Protein AF-A0A3B1D7F7-F1 (afdb_monomer_lite)

Foldseek 3Di:
DADPPPRDDQAQDQPCADPVPRHHHFPVVAFWDFQFKWWADPPPRDTDFQRDPRRHDPPQWDQDPPPRDIDGSRNTGMDTDPPHDPVNGHDDPPPD

Radius of gyration: 13.14 Å; chains: 1; bounding box: 27×35×33 Å

Structure (mmCIF, N/CA/C/O backbone):
data_AF-A0A3B1D7F7-F1
#
_entry.id   AF-A0A3B1D7F7-F1
#
loop_
_atom_site.group_PDB
_atom_site.id
_atom_site.type_symbol
_atom_site.label_atom_id
_atom_site.label_alt_id
_atom_site.label_comp_id
_atom_site.label_asym_id
_atom_site.label_entity_id
_atom_site.label_seq_id
_atom_site.pdbx_PDB_ins_code
_atom_site.Cartn_x
_atom_site.Cartn_y
_atom_site.Cartn_z
_atom_site.occupancy
_atom_site.B_iso_or_equiv
_atom_site.auth_seq_id
_atom_site.auth_comp_id
_atom_site.auth_asym_id
_atom_site.auth_atom_id
_atom_site.pdbx_PDB_model_num
ATOM 1 N N . MET A 1 1 ? 4.276 8.403 -3.040 1.00 78.62 1 MET A N 1
ATOM 2 C CA . MET A 1 1 ? 2.855 8.496 -2.640 1.00 78.62 1 MET A CA 1
ATOM 3 C C . MET A 1 1 ? 2.687 9.666 -1.670 1.00 78.62 1 MET A C 1
ATOM 5 O O . MET A 1 1 ? 3.016 9.516 -0.503 1.00 78.62 1 MET A O 1
ATOM 9 N N . HIS A 1 2 ? 2.270 10.850 -2.133 1.00 84.19 2 HIS A N 1
ATOM 10 C CA . HIS A 1 2 ? 2.197 12.052 -1.280 1.00 84.19 2 HIS A CA 1
ATOM 11 C C . HIS A 1 2 ? 0.769 12.576 -1.188 1.00 84.19 2 HIS A C 1
ATOM 13 O O . HIS A 1 2 ? 0.025 12.551 -2.172 1.00 84.19 2 HIS A O 1
ATOM 19 N N . CYS A 1 3 ? 0.388 13.064 -0.009 1.00 83.44 3 CYS A N 1
ATOM 20 C CA . CYS A 1 3 ? -0.922 13.661 0.188 1.00 83.44 3 CYS A CA 1
ATOM 21 C C . CYS A 1 3 ? -1.073 14.929 -0.657 1.00 83.44 3 CYS A C 1
ATOM 23 O O . CYS A 1 3 ? -0.255 15.837 -0.564 1.00 83.44 3 CYS A O 1
ATOM 25 N N . ARG A 1 4 ? -2.168 15.052 -1.415 1.00 80.88 4 ARG A N 1
ATOM 26 C CA . ARG A 1 4 ? -2.443 16.270 -2.201 1.00 80.88 4 ARG A CA 1
ATOM 27 C C . ARG A 1 4 ? -2.726 17.513 -1.347 1.00 80.88 4 ARG A C 1
ATOM 29 O O . ARG A 1 4 ? -2.673 18.612 -1.877 1.00 80.88 4 ARG A O 1
ATOM 36 N N . GLY A 1 5 ? -3.073 17.341 -0.069 1.00 82.00 5 GLY A N 1
ATOM 37 C CA . GLY A 1 5 ? -3.338 18.449 0.854 1.00 82.00 5 GLY A CA 1
ATOM 38 C C . GLY A 1 5 ? -2.071 18.949 1.543 1.00 82.00 5 GLY A C 1
ATOM 39 O O . GLY A 1 5 ? -1.715 20.111 1.416 1.00 82.00 5 GLY A O 1
ATOM 40 N N . CYS A 1 6 ? -1.376 18.059 2.254 1.00 85.38 6 CYS A N 1
ATOM 41 C CA . CYS A 1 6 ? -0.236 18.427 3.099 1.00 85.38 6 CYS A CA 1
ATOM 42 C C . CYS A 1 6 ? 1.128 17.958 2.565 1.00 85.38 6 CYS A C 1
ATOM 44 O O . CYS A 1 6 ? 2.113 18.041 3.290 1.00 85.38 6 CYS A O 1
ATOM 46 N N . GLN A 1 7 ? 1.188 17.388 1.352 1.00 80.94 7 GLN A N 1
ATOM 47 C CA . GLN A 1 7 ? 2.402 16.872 0.685 1.00 80.94 7 GLN A CA 1
ATOM 48 C C . GLN A 1 7 ? 3.199 15.819 1.469 1.00 80.94 7 GLN A C 1
ATOM 50 O O . GLN A 1 7 ? 4.270 15.396 1.047 1.00 80.94 7 GLN A O 1
ATOM 55 N N . ARG A 1 8 ? 2.668 15.335 2.591 1.00 81.19 8 ARG A N 1
ATOM 56 C CA . ARG A 1 8 ? 3.336 14.352 3.439 1.00 81.19 8 ARG A CA 1
ATOM 57 C C . ARG A 1 8 ? 3.269 12.965 2.810 1.00 81.19 8 ARG A C 1
ATOM 59 O O . ARG A 1 8 ? 2.273 12.622 2.166 1.00 81.19 8 ARG A O 1
ATOM 66 N N . ALA A 1 9 ? 4.327 12.186 3.000 1.00 84.06 9 ALA A N 1
ATOM 67 C CA . ALA A 1 9 ? 4.411 10.823 2.505 1.00 84.06 9 ALA A CA 1
ATOM 68 C C . ALA A 1 9 ? 3.348 9.936 3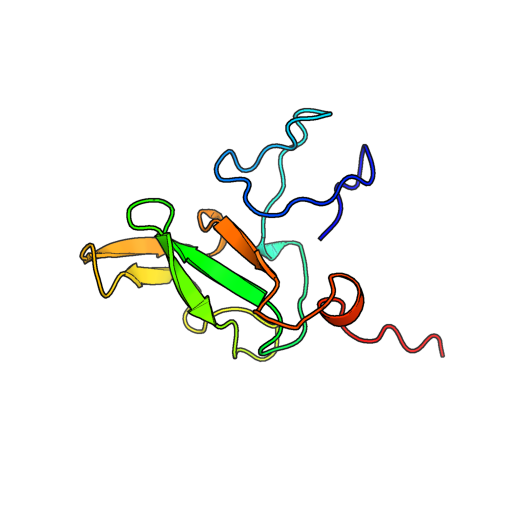.175 1.00 84.06 9 ALA A C 1
ATOM 70 O O . ALA A 1 9 ? 3.170 9.977 4.394 1.00 84.06 9 ALA A O 1
ATOM 71 N N . LEU A 1 10 ? 2.612 9.171 2.367 1.00 85.19 10 LEU A N 1
ATOM 72 C CA . LEU A 1 10 ? 1.468 8.362 2.797 1.00 85.19 10 LEU A CA 1
ATOM 73 C C . LEU A 1 10 ? 1.817 6.867 2.896 1.00 85.19 10 LEU A C 1
ATOM 75 O O . LEU A 1 10 ? 1.059 6.015 2.442 1.00 85.19 10 LEU A O 1
ATOM 79 N N . TRP A 1 11 ? 2.979 6.542 3.458 1.00 87.62 11 TRP A N 1
ATOM 80 C CA . TRP A 1 11 ? 3.434 5.156 3.628 1.00 87.62 11 TRP A CA 1
ATOM 81 C C . TRP A 1 11 ? 3.100 4.627 5.018 1.00 87.62 11 TRP A C 1
ATOM 83 O O . TRP A 1 11 ? 3.073 5.394 5.979 1.00 87.62 11 TRP A O 1
ATOM 93 N N . LYS A 1 12 ? 2.901 3.310 5.140 1.00 85.94 12 LYS A N 1
ATOM 94 C CA . LYS A 1 12 ? 2.598 2.629 6.413 1.00 85.94 12 LYS A CA 1
ATOM 95 C C . LYS A 1 12 ? 1.322 3.134 7.111 1.00 85.94 12 LYS A C 1
ATOM 97 O O . LYS A 1 12 ? 1.198 3.037 8.328 1.00 85.94 12 LYS A O 1
ATOM 102 N N . ILE A 1 13 ? 0.360 3.668 6.354 1.00 85.94 13 ILE A N 1
ATOM 103 C CA . ILE A 1 13 ? -0.912 4.170 6.892 1.00 85.94 13 ILE A CA 1
ATOM 104 C C . ILE A 1 13 ? -2.032 3.170 6.592 1.00 85.94 13 ILE A C 1
ATOM 106 O O . ILE A 1 13 ? -2.451 3.034 5.447 1.00 85.94 13 ILE A O 1
ATOM 110 N N . ALA A 1 14 ? -2.557 2.524 7.635 1.00 83.75 14 ALA A N 1
ATOM 111 C CA . ALA A 1 14 ? -3.717 1.630 7.534 1.00 83.75 14 ALA A CA 1
ATOM 112 C C . ALA A 1 14 ? -5.065 2.370 7.557 1.00 83.75 14 ALA A C 1
ATOM 114 O O . ALA A 1 14 ? -6.060 1.872 7.043 1.00 83.75 14 ALA A O 1
ATOM 115 N N . ALA A 1 15 ? -5.100 3.580 8.122 1.00 82.56 15 ALA A N 1
ATOM 116 C CA . ALA A 1 15 ? -6.334 4.340 8.316 1.00 82.56 15 ALA A CA 1
ATOM 117 C C . ALA A 1 15 ? -6.951 4.890 7.012 1.00 82.56 15 ALA A C 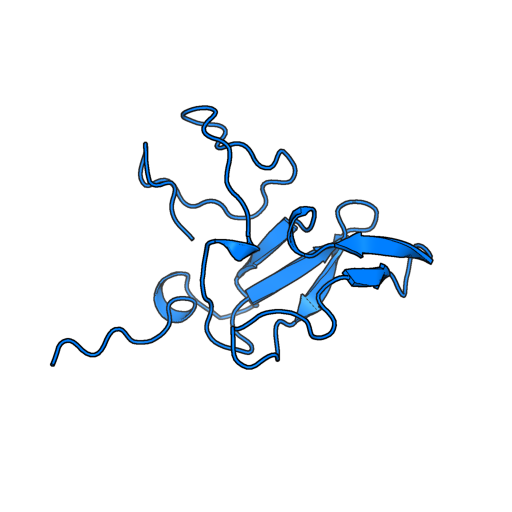1
ATOM 119 O O . ALA A 1 15 ? -8.021 5.485 7.067 1.00 82.56 15 ALA A O 1
ATOM 120 N N . ARG A 1 16 ? -6.285 4.745 5.848 1.00 84.62 16 ARG A N 1
ATOM 121 C CA . ARG A 1 16 ? -6.681 5.346 4.546 1.00 84.62 16 ARG A CA 1
ATOM 122 C C . ARG A 1 16 ? -6.966 6.855 4.601 1.00 84.62 16 ARG A C 1
ATOM 124 O O . ARG A 1 16 ? -7.580 7.437 3.710 1.00 84.62 16 ARG A O 1
ATOM 131 N N . GLN A 1 17 ? -6.484 7.501 5.653 1.00 87.69 17 GLN A N 1
ATOM 132 C CA . GLN A 1 17 ? -6.640 8.914 5.935 1.00 87.69 17 GLN A CA 1
ATOM 133 C C . GLN A 1 17 ? -5.277 9.477 6.275 1.00 87.69 17 GLN A C 1
ATOM 135 O O . GLN A 1 17 ? -4.474 8.851 6.971 1.00 87.69 17 GLN A O 1
ATOM 140 N N . CYS A 1 18 ? -4.982 10.656 5.744 1.00 86.31 18 CYS A N 1
ATOM 141 C CA . CYS A 1 18 ? -3.731 11.308 6.064 1.00 86.31 18 CYS A CA 1
ATOM 142 C C . CYS A 1 18 ? -3.739 11.732 7.543 1.00 86.31 18 CYS A C 1
ATOM 144 O O . CYS A 1 18 ? -4.536 12.594 7.896 1.00 86.31 18 CYS A O 1
ATOM 146 N N . PRO A 1 19 ? -2.809 11.266 8.394 1.00 84.56 19 PRO A N 1
ATOM 147 C CA . PRO A 1 19 ? -2.796 11.619 9.818 1.00 84.56 19 PRO A CA 1
ATOM 148 C C . PRO A 1 19 ? -2.547 13.113 10.075 1.00 84.56 19 PRO A C 1
ATOM 150 O O . PRO A 1 19 ? -2.691 13.585 11.194 1.00 84.56 19 PRO A O 1
ATOM 153 N N . SER A 1 20 ? -2.129 13.864 9.051 1.00 85.62 20 SER A N 1
ATOM 154 C CA . SER A 1 20 ? -1.833 15.292 9.167 1.00 85.62 20 SER A CA 1
ATOM 155 C C . SER A 1 20 ? -2.976 16.203 8.724 1.00 85.62 20 SER A C 1
ATOM 157 O O . SER A 1 20 ? -3.008 17.351 9.146 1.00 85.62 20 SER A O 1
ATOM 159 N N . CYS A 1 21 ? -3.851 15.753 7.822 1.00 88.44 21 CYS A N 1
ATOM 160 C CA . CYS A 1 21 ? -4.919 16.594 7.263 1.00 88.44 21 CYS A CA 1
ATOM 161 C C . CYS A 1 21 ? -6.261 15.868 7.119 1.00 88.44 21 CYS A C 1
ATOM 163 O O . CYS A 1 21 ? -7.165 16.391 6.477 1.00 88.44 21 CYS A O 1
ATOM 165 N N . ASP A 1 22 ? -6.354 14.645 7.642 1.00 87.19 22 ASP A N 1
ATOM 166 C CA . ASP A 1 22 ? -7.503 13.733 7.618 1.00 87.19 22 ASP A CA 1
ATOM 167 C C . ASP A 1 22 ? -8.058 13.386 6.226 1.00 87.19 22 ASP A C 1
ATOM 169 O O . ASP A 1 22 ? -9.031 12.652 6.075 1.00 87.19 22 ASP A O 1
ATOM 173 N N . ARG A 1 23 ? -7.416 13.876 5.159 1.00 86.56 23 ARG A N 1
ATOM 174 C CA . ARG A 1 23 ? -7.903 13.672 3.799 1.00 86.56 23 ARG A CA 1
ATOM 175 C C . ARG A 1 23 ? -7.887 12.177 3.456 1.00 86.56 23 ARG A C 1
ATOM 177 O O . ARG A 1 23 ? -6.818 11.558 3.570 1.00 86.56 23 ARG A O 1
ATOM 184 N N . PRO A 1 24 ? -9.017 11.618 2.985 1.00 86.94 24 PRO A N 1
ATOM 185 C CA . PRO A 1 24 ? -9.056 10.245 2.518 1.00 86.94 24 PRO A CA 1
ATOM 186 C C . PRO A 1 24 ? -8.170 10.102 1.283 1.00 86.94 24 PRO A C 1
ATOM 188 O O . PRO A 1 24 ? -8.146 10.972 0.405 1.00 86.94 24 PRO A O 1
ATOM 191 N N . PHE A 1 25 ? -7.427 9.007 1.218 1.00 86.31 25 PHE A N 1
ATOM 192 C CA . PHE A 1 25 ? -6.630 8.653 0.055 1.00 86.31 25 PHE A CA 1
ATOM 193 C C . PHE A 1 25 ? -6.787 7.167 -0.233 1.00 86.31 25 PHE A C 1
ATOM 195 O O . PHE A 1 25 ? -6.982 6.359 0.671 1.00 86.31 25 PHE A O 1
ATOM 202 N N . LYS A 1 26 ? -6.661 6.822 -1.509 1.00 85.81 26 LYS A N 1
ATOM 203 C CA . LYS A 1 26 ? -6.761 5.454 -1.992 1.00 85.81 26 LYS A CA 1
ATOM 204 C C . LYS A 1 26 ? -5.461 5.061 -2.673 1.00 85.81 26 LYS A C 1
ATOM 206 O O . LYS A 1 26 ? -4.996 5.812 -3.534 1.00 85.81 26 LYS A O 1
ATOM 211 N N . PRO A 1 27 ? -4.850 3.918 -2.336 1.00 85.62 27 PRO A N 1
ATOM 212 C CA . PRO A 1 27 ? -3.692 3.397 -3.055 1.00 85.62 27 PRO A CA 1
ATOM 213 C C . PRO A 1 27 ? -3.900 3.311 -4.569 1.00 85.62 27 PRO A C 1
ATOM 215 O O . PRO A 1 27 ? -2.990 3.633 -5.329 1.00 85.62 27 PRO A O 1
ATOM 218 N N . SER A 1 28 ? -5.111 2.952 -5.003 1.00 86.06 28 SER A N 1
ATOM 219 C CA . SER A 1 28 ? -5.483 2.825 -6.415 1.00 86.06 28 SER A CA 1
ATOM 220 C C . SER A 1 28 ? -5.519 4.147 -7.193 1.00 86.06 28 SER A C 1
ATOM 222 O O . SER A 1 28 ? -5.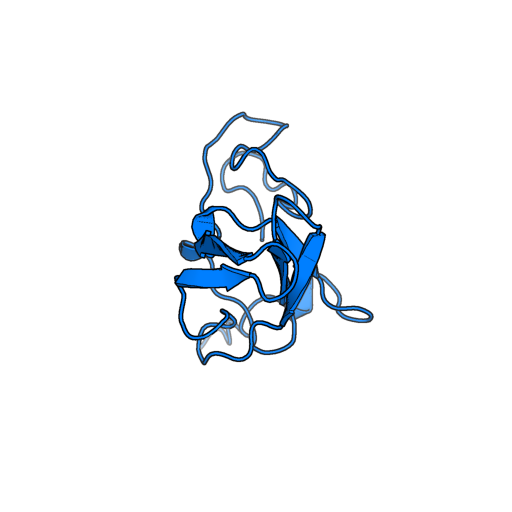507 4.114 -8.420 1.00 86.06 28 SER A O 1
ATOM 224 N N . ASP A 1 29 ? -5.577 5.299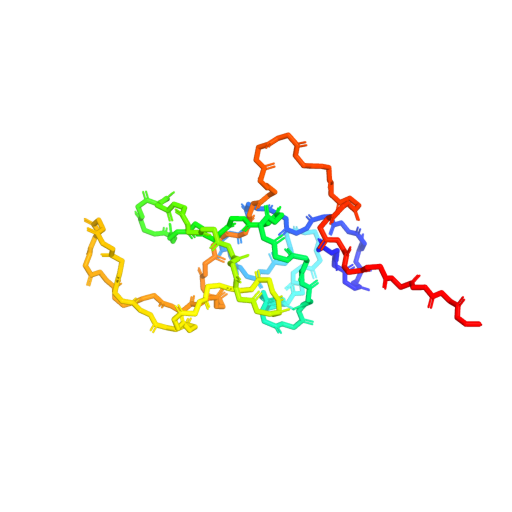 -6.512 1.00 84.12 29 ASP A N 1
ATOM 225 C CA . ASP A 1 29 ? -5.518 6.631 -7.142 1.00 84.12 29 ASP A CA 1
ATOM 226 C C . ASP A 1 29 ? -4.089 7.037 -7.548 1.00 84.12 29 ASP A C 1
ATOM 228 O O . ASP A 1 29 ? -3.880 8.049 -8.225 1.00 84.12 29 ASP A O 1
ATOM 232 N N . PHE A 1 30 ? -3.086 6.270 -7.125 1.00 83.44 30 PHE A N 1
ATOM 233 C CA . PHE A 1 30 ? -1.690 6.490 -7.473 1.00 83.44 30 PHE A CA 1
ATOM 234 C C . PHE A 1 30 ? -1.238 5.452 -8.498 1.00 83.44 30 PHE A C 1
ATOM 236 O O . PHE A 1 30 ? -1.836 4.396 -8.637 1.00 83.44 30 PHE A O 1
ATOM 243 N N . ARG A 1 31 ? -0.172 5.748 -9.236 1.00 82.31 31 ARG A N 1
ATOM 244 C CA . ARG A 1 31 ? 0.526 4.738 -10.035 1.00 82.31 31 ARG A CA 1
ATOM 245 C C . ARG A 1 31 ? 1.925 4.570 -9.498 1.00 82.31 31 ARG A C 1
ATOM 247 O O . ARG A 1 31 ? 2.548 5.552 -9.082 1.00 82.31 31 ARG A O 1
ATOM 254 N N . PHE A 1 32 ? 2.396 3.336 -9.529 1.00 85.50 32 PHE A N 1
ATOM 255 C CA . PHE A 1 32 ? 3.698 2.970 -9.009 1.00 85.50 32 PHE A CA 1
ATOM 256 C C . PHE A 1 32 ? 4.510 2.287 -10.093 1.00 85.50 32 PHE A C 1
ATOM 258 O O . PHE A 1 32 ? 3.960 1.704 -11.027 1.00 85.50 32 PHE A O 1
ATOM 265 N N . ARG A 1 33 ? 5.835 2.347 -9.974 1.00 84.75 33 ARG A N 1
ATOM 266 C CA . ARG A 1 33 ? 6.666 1.460 -10.782 1.00 84.75 33 ARG A CA 1
ATOM 267 C C . ARG A 1 33 ? 6.511 0.016 -10.290 1.00 84.75 33 ARG A C 1
ATOM 269 O O . ARG A 1 33 ? 6.500 -0.206 -9.074 1.00 84.75 33 ARG A O 1
ATOM 276 N N . PRO A 1 34 ? 6.427 -0.971 -11.193 1.00 87.19 34 PRO A N 1
ATOM 277 C CA . PRO A 1 34 ? 6.454 -2.370 -10.793 1.00 87.19 34 PRO A CA 1
ATOM 278 C C . PRO A 1 34 ? 7.712 -2.674 -9.979 1.00 87.19 34 PRO A C 1
ATOM 280 O O . PRO A 1 34 ? 8.766 -2.085 -10.201 1.00 87.19 34 PRO A O 1
ATOM 283 N N . GLU A 1 35 ? 7.572 -3.565 -9.001 1.00 84.12 35 GLU A N 1
ATOM 284 C CA . GLU A 1 35 ? 8.645 -4.029 -8.108 1.00 84.12 35 GLU A CA 1
ATOM 285 C C . GLU A 1 35 ? 9.232 -2.975 -7.156 1.00 84.12 35 GLU A C 1
ATOM 287 O O . GLU A 1 35 ? 10.179 -3.258 -6.427 1.00 84.12 35 GLU A O 1
ATOM 292 N N . THR A 1 36 ? 8.633 -1.783 -7.079 1.00 86.50 36 THR A N 1
ATOM 293 C CA . THR A 1 36 ? 9.100 -0.707 -6.183 1.00 86.50 36 THR A CA 1
ATOM 294 C C . THR A 1 36 ? 8.264 -0.536 -4.916 1.00 86.50 36 THR A C 1
ATOM 296 O O . THR A 1 36 ? 8.719 0.085 -3.955 1.00 86.50 36 THR A O 1
ATOM 299 N N . VAL A 1 37 ? 7.049 -1.094 -4.886 1.00 88.81 37 VAL A N 1
ATOM 300 C CA . VAL A 1 37 ? 6.092 -0.941 -3.782 1.00 88.81 37 VAL A CA 1
ATOM 301 C C . VAL A 1 37 ? 5.596 -2.299 -3.302 1.00 88.81 37 VAL A C 1
ATOM 303 O O . VAL A 1 37 ? 5.265 -3.189 -4.090 1.00 88.81 37 VAL A O 1
ATOM 306 N N . ARG A 1 38 ? 5.530 -2.442 -1.978 1.00 90.94 38 ARG A N 1
ATOM 307 C CA . ARG A 1 38 ? 4.942 -3.577 -1.271 1.00 90.94 38 ARG A CA 1
ATOM 308 C C . ARG A 1 38 ? 3.575 -3.198 -0.718 1.00 90.94 38 ARG A C 1
ATOM 310 O O . ARG A 1 38 ? 3.419 -2.175 -0.061 1.00 90.94 38 ARG A O 1
ATOM 317 N N . PHE A 1 39 ? 2.607 -4.066 -0.961 1.00 91.38 39 PHE A N 1
ATOM 318 C CA . PHE A 1 39 ? 1.244 -3.979 -0.464 1.00 91.38 39 PHE A CA 1
ATOM 319 C C . PHE A 1 39 ? 1.123 -4.948 0.699 1.00 91.38 39 PHE A C 1
ATOM 321 O O . PHE A 1 39 ? 1.140 -6.159 0.504 1.00 91.38 39 PHE A O 1
ATOM 328 N N . CYS A 1 40 ? 1.044 -4.434 1.914 1.00 91.75 40 CYS A N 1
ATOM 329 C CA . CYS A 1 40 ? 0.984 -5.233 3.124 1.00 91.75 40 CYS A CA 1
ATOM 330 C C . CYS A 1 40 ? -0.470 -5.440 3.556 1.00 91.75 40 CYS A C 1
ATOM 332 O O . CYS A 1 40 ? -1.262 -4.499 3.623 1.00 91.75 40 CYS A O 1
ATOM 334 N N . CYS A 1 41 ? -0.831 -6.688 3.847 1.00 91.88 41 CYS A N 1
ATOM 335 C CA . CYS A 1 41 ? -2.148 -7.036 4.362 1.00 91.88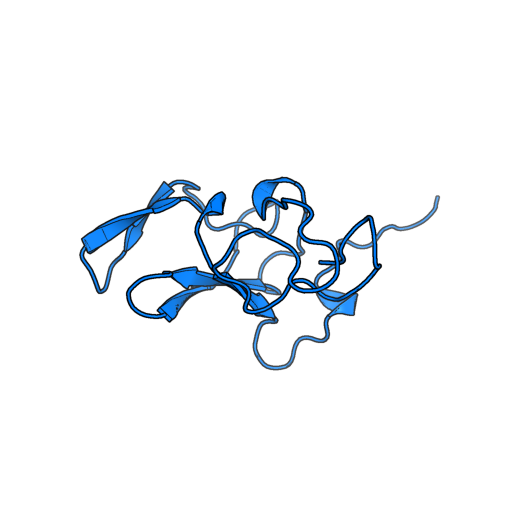 41 CYS A CA 1
ATOM 336 C C . CYS A 1 41 ? -2.390 -6.315 5.701 1.00 91.88 41 CYS A C 1
ATOM 338 O O . CYS A 1 41 ? -1.566 -6.454 6.606 1.00 91.88 41 CYS A O 1
ATOM 340 N N . PRO A 1 42 ? -3.522 -5.614 5.887 1.00 89.94 42 PRO A N 1
ATOM 341 C CA . PRO A 1 42 ? -3.793 -4.857 7.112 1.00 89.94 42 PRO A CA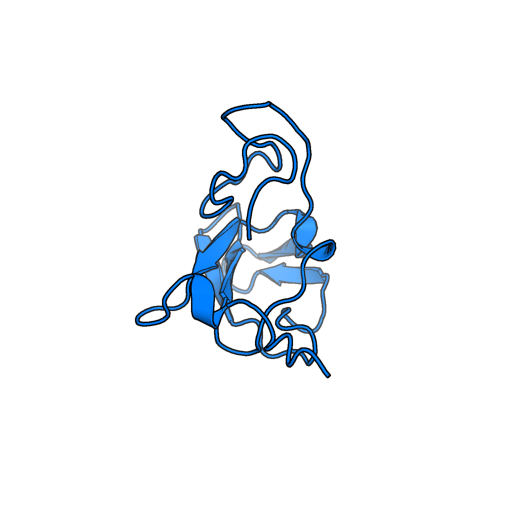 1
ATOM 342 C C . PRO A 1 42 ? -3.997 -5.748 8.351 1.00 89.94 42 PRO A C 1
ATOM 344 O O . PRO A 1 42 ? -3.985 -5.253 9.473 1.00 89.94 42 PRO A O 1
ATOM 347 N N . HIS A 1 43 ? -4.192 -7.058 8.167 1.00 89.75 43 HIS A N 1
ATOM 348 C CA . HIS A 1 43 ? -4.475 -8.001 9.254 1.00 89.75 43 HIS A CA 1
ATOM 349 C C . HIS A 1 43 ? -3.252 -8.782 9.742 1.00 89.75 43 HIS A C 1
ATOM 351 O O . HIS A 1 43 ? -3.158 -9.090 10.923 1.00 89.75 43 HIS A O 1
ATOM 357 N N . CYS A 1 44 ? -2.352 -9.156 8.832 1.00 90.81 44 CYS A N 1
ATOM 358 C CA . CYS A 1 44 ? -1.196 -10.009 9.139 1.00 90.81 44 CYS A CA 1
ATOM 359 C C . CYS A 1 44 ? 0.136 -9.404 8.691 1.00 90.81 44 CYS A C 1
ATOM 361 O O . CYS A 1 44 ? 1.172 -10.047 8.818 1.00 90.81 44 CYS A O 1
ATOM 363 N N . SER A 1 45 ? 0.114 -8.194 8.127 1.00 90.00 45 SER A N 1
ATOM 364 C CA . SER A 1 45 ? 1.287 -7.499 7.585 1.00 90.00 45 SER A CA 1
ATOM 365 C C . SER A 1 45 ? 2.006 -8.246 6.457 1.00 90.00 45 SER A C 1
ATOM 367 O O . SER A 1 45 ? 3.119 -7.877 6.086 1.00 90.00 45 SER A O 1
ATOM 369 N N . GLN A 1 46 ? 1.374 -9.270 5.868 1.00 92.75 46 GLN A N 1
ATOM 370 C CA . GLN A 1 46 ? 1.941 -9.990 4.733 1.00 92.75 46 GLN A CA 1
ATOM 371 C C . GLN A 1 46 ? 2.116 -9.053 3.540 1.00 92.75 46 GLN A C 1
ATOM 373 O O . GLN A 1 46 ? 1.133 -8.513 3.037 1.00 92.75 46 GLN A O 1
ATOM 378 N N . GLY A 1 47 ? 3.354 -8.904 3.073 1.00 90.75 47 GLY A N 1
ATOM 379 C CA . GLY A 1 47 ? 3.701 -8.060 1.934 1.00 90.75 47 GLY A CA 1
ATOM 380 C C . GLY A 1 47 ? 3.553 -8.777 0.594 1.00 90.75 47 GLY A C 1
ATOM 381 O O . GLY A 1 47 ? 4.105 -9.857 0.396 1.00 90.75 47 GLY A O 1
ATOM 382 N N . TYR A 1 48 ? 2.878 -8.126 -0.344 1.00 90.06 48 TYR A N 1
ATOM 383 C CA . TYR A 1 48 ? 2.729 -8.533 -1.735 1.00 90.06 48 TYR A CA 1
ATOM 384 C C . TYR A 1 48 ? 3.428 -7.507 -2.616 1.00 90.06 48 TYR A C 1
ATOM 386 O O . TYR A 1 48 ? 3.161 -6.309 -2.523 1.00 90.06 48 TYR A O 1
ATOM 394 N N . LEU A 1 49 ? 4.366 -7.953 -3.446 1.00 88.25 49 LEU A N 1
ATOM 395 C CA . LEU A 1 49 ? 5.087 -7.054 -4.338 1.00 88.25 49 LEU A CA 1
ATOM 396 C C . LEU A 1 49 ? 4.190 -6.675 -5.520 1.00 88.25 49 LEU A C 1
ATOM 398 O O . LEU A 1 49 ? 3.661 -7.551 -6.205 1.00 88.25 49 LEU A O 1
ATOM 402 N N . GLY A 1 50 ? 4.030 -5.375 -5.767 1.00 87.00 50 GLY A N 1
ATOM 403 C CA . GLY A 1 50 ? 3.266 -4.882 -6.906 1.00 87.00 50 GLY A CA 1
ATOM 404 C C . GLY A 1 50 ? 4.011 -5.123 -8.216 1.00 87.00 50 GLY A C 1
ATOM 405 O O . GLY A 1 50 ? 4.850 -4.316 -8.603 1.00 87.00 50 GLY A O 1
ATOM 406 N N . ARG A 1 51 ? 3.740 -6.250 -8.881 1.00 84.38 51 ARG A N 1
ATOM 407 C CA . ARG A 1 51 ? 4.370 -6.640 -10.159 1.00 84.38 51 ARG A CA 1
ATOM 408 C C . ARG A 1 51 ? 3.530 -6.330 -11.398 1.00 84.38 51 ARG A C 1
ATOM 410 O O . ARG A 1 51 ? 4.009 -6.509 -12.511 1.00 84.38 51 ARG A O 1
ATOM 417 N N . GLY A 1 52 ? 2.287 -5.896 -11.222 1.00 82.25 52 GLY A N 1
ATOM 418 C CA . GLY A 1 52 ? 1.405 -5.529 -12.323 1.00 82.25 52 GLY A CA 1
ATOM 419 C C . GLY A 1 52 ? 1.923 -4.316 -13.094 1.00 82.25 52 GLY A C 1
ATOM 420 O O . GLY A 1 52 ? 2.743 -3.548 -12.593 1.00 82.25 52 GLY A O 1
ATOM 421 N N . ALA A 1 53 ? 1.401 -4.111 -14.304 1.00 79.44 53 ALA A N 1
ATOM 422 C CA . ALA A 1 53 ? 1.806 -3.014 -15.190 1.00 79.44 53 ALA A CA 1
ATOM 423 C C . ALA A 1 53 ? 1.652 -1.615 -14.554 1.00 79.44 53 ALA A C 1
ATOM 425 O O . ALA A 1 53 ? 2.406 -0.699 -14.865 1.00 79.44 53 ALA A O 1
ATOM 426 N N . ASP A 1 54 ? 0.704 -1.467 -13.628 1.00 80.38 54 ASP A N 1
ATOM 427 C CA . ASP A 1 54 ? 0.450 -0.240 -12.864 1.00 80.38 54 ASP A CA 1
ATOM 428 C C . ASP A 1 54 ? 1.238 -0.154 -11.537 1.00 80.38 54 ASP A C 1
ATOM 430 O O . ASP A 1 54 ? 1.034 0.771 -10.745 1.00 80.38 54 ASP A O 1
ATOM 434 N N . GLY A 1 55 ? 2.089 -1.148 -11.261 1.00 83.81 55 GLY A N 1
ATOM 435 C CA . GLY A 1 55 ? 2.783 -1.327 -9.986 1.00 83.81 55 GLY A CA 1
ATOM 436 C C . GLY A 1 55 ? 1.900 -1.878 -8.864 1.00 83.81 55 GLY A C 1
ATOM 437 O O . GLY A 1 55 ? 2.258 -1.759 -7.696 1.00 83.81 55 GLY A O 1
ATOM 438 N N . PHE A 1 56 ? 0.755 -2.480 -9.204 1.00 88.38 56 PHE A N 1
ATOM 439 C CA . PHE A 1 56 ? -0.167 -3.134 -8.267 1.00 88.38 56 PHE A CA 1
ATOM 440 C C . PHE A 1 56 ? -0.021 -4.661 -8.277 1.00 88.38 56 PHE A C 1
ATOM 442 O O . PHE A 1 56 ? 0.460 -5.222 -9.261 1.00 88.38 56 PHE A O 1
ATOM 449 N N . PRO A 1 57 ? -0.442 -5.365 -7.215 1.00 87.12 57 PRO A N 1
ATOM 450 C CA . PRO A 1 57 ? -0.706 -6.796 -7.278 1.00 87.12 57 PRO A CA 1
ATOM 451 C C . PRO A 1 57 ? -1.801 -7.083 -8.314 1.00 87.12 57 PRO A C 1
ATOM 453 O O . PRO A 1 57 ? -2.783 -6.340 -8.401 1.00 87.12 57 PRO A O 1
ATOM 456 N N . ASP A 1 58 ? -1.629 -8.155 -9.084 1.00 84.88 58 ASP A N 1
ATOM 457 C CA . ASP A 1 58 ? -2.642 -8.674 -10.000 1.00 84.88 58 ASP A CA 1
ATOM 458 C C . ASP A 1 58 ? -2.980 -10.113 -9.579 1.00 84.88 58 ASP A C 1
ATOM 460 O O . ASP A 1 58 ? -2.073 -10.953 -9.553 1.00 84.88 58 ASP A O 1
ATOM 464 N N . PRO A 1 59 ? -4.230 -10.406 -9.171 1.00 88.56 59 PRO A N 1
ATOM 465 C CA . PRO A 1 59 ? -5.417 -9.537 -9.182 1.00 88.56 59 PRO A CA 1
ATOM 466 C C . PRO A 1 59 ? -5.442 -8.468 -8.065 1.00 88.56 59 PRO A C 1
ATOM 468 O O . PRO A 1 59 ? -4.793 -8.607 -7.032 1.00 88.56 59 PRO A O 1
ATOM 471 N N . ARG A 1 60 ? -6.260 -7.413 -8.242 1.00 87.25 60 ARG A N 1
ATOM 472 C CA . ARG A 1 60 ? -6.427 -6.293 -7.277 1.00 87.25 60 ARG A CA 1
ATOM 473 C C . ARG A 1 60 ? -7.135 -6.673 -5.970 1.00 87.25 60 ARG A C 1
ATOM 475 O O . ARG A 1 60 ? -6.994 -5.985 -4.964 1.00 87.25 60 ARG A O 1
ATOM 482 N N . ARG A 1 61 ? -7.911 -7.753 -5.986 1.00 91.69 61 ARG A N 1
ATOM 483 C CA . ARG A 1 61 ? -8.614 -8.291 -4.822 1.00 91.69 61 ARG A CA 1
ATOM 484 C C . ARG A 1 61 ? -8.349 -9.782 -4.752 1.00 91.69 61 ARG A C 1
ATOM 486 O O . ARG A 1 61 ? -8.592 -10.492 -5.725 1.00 91.69 61 ARG A O 1
ATOM 493 N N . PHE A 1 62 ? -7.844 -10.247 -3.619 1.00 92.00 62 PHE A N 1
ATOM 494 C CA . PHE A 1 62 ? -7.416 -11.633 -3.448 1.00 92.00 62 PHE A CA 1
ATOM 495 C C . PHE A 1 62 ? -7.502 -12.065 -1.985 1.00 92.00 62 PHE A C 1
ATOM 497 O O . PHE A 1 62 ? -7.556 -11.237 -1.078 1.00 92.00 62 PHE A O 1
ATOM 504 N N . ALA A 1 63 ? -7.530 -13.375 -1.751 1.00 93.31 63 ALA A N 1
ATOM 505 C CA . ALA A 1 63 ? -7.412 -13.928 -0.408 1.00 93.31 63 ALA A CA 1
ATOM 506 C C . ALA A 1 63 ? -5.943 -13.912 0.028 1.00 93.31 63 ALA A C 1
ATOM 508 O O . ALA A 1 63 ? -5.057 -14.363 -0.700 1.00 93.31 63 ALA A O 1
ATOM 509 N N . CYS A 1 64 ? -5.674 -13.365 1.210 1.00 92.50 64 CYS A N 1
ATOM 510 C CA . CYS A 1 64 ? -4.336 -13.344 1.773 1.00 92.50 64 CYS A CA 1
ATOM 511 C C . CYS A 1 64 ? -3.845 -14.773 2.036 1.00 92.50 64 CYS A C 1
ATOM 513 O O . CYS A 1 64 ? -4.472 -15.495 2.801 1.00 92.50 64 CYS A O 1
ATOM 515 N N . VAL A 1 65 ? -2.672 -15.148 1.522 1.00 91.25 65 VAL A N 1
ATOM 516 C CA . VAL A 1 65 ? -2.127 -16.514 1.672 1.00 91.25 65 VAL A CA 1
ATOM 517 C C . VAL A 1 65 ? -1.761 -16.890 3.116 1.00 91.25 65 VAL A C 1
ATOM 519 O O . VAL A 1 65 ? -1.520 -18.057 3.398 1.00 91.25 65 VAL A O 1
ATOM 522 N N . PHE A 1 66 ? -1.711 -15.913 4.032 1.00 93.12 66 PHE A N 1
ATOM 523 C CA . PHE A 1 66 ? -1.405 -16.133 5.452 1.00 93.12 66 PHE A CA 1
ATOM 524 C C . PHE A 1 66 ? -2.634 -16.114 6.362 1.00 93.12 66 PHE A C 1
ATOM 526 O O . PHE A 1 66 ? -2.719 -16.924 7.278 1.00 93.12 66 PHE A O 1
ATOM 533 N N . CYS A 1 67 ? -3.561 -15.170 6.166 1.00 93.88 67 CYS A N 1
ATOM 534 C CA . CYS A 1 67 ? -4.731 -15.021 7.042 1.00 93.88 67 CYS A CA 1
ATOM 535 C C . CYS A 1 67 ? -6.056 -15.436 6.393 1.00 93.88 67 CYS A C 1
ATOM 537 O O . CYS A 1 67 ? -7.096 -15.283 7.027 1.00 93.88 67 CYS A O 1
ATOM 539 N N . ASP A 1 68 ? -6.020 -15.890 5.138 1.00 93.06 68 ASP A N 1
ATOM 540 C CA . ASP A 1 68 ? -7.152 -16.337 4.311 1.00 93.06 68 ASP A CA 1
ATOM 541 C C . ASP A 1 68 ? -8.271 -15.297 4.101 1.00 93.06 68 ASP A C 1
ATOM 543 O O . ASP A 1 68 ? -9.280 -15.535 3.444 1.00 93.06 68 ASP A O 1
ATOM 547 N N . ARG A 1 69 ? -8.095 -14.075 4.615 1.00 92.69 69 ARG A N 1
ATOM 548 C CA . ARG A 1 69 ? -9.057 -12.989 4.431 1.00 92.69 69 ARG A CA 1
ATOM 549 C C . ARG A 1 69 ? -8.955 -12.409 3.033 1.00 92.69 69 ARG A C 1
ATOM 551 O O . ARG A 1 69 ? -7.859 -12.126 2.550 1.00 92.69 69 ARG A O 1
ATOM 558 N N . VAL A 1 70 ? -10.112 -12.153 2.432 1.00 92.56 70 VAL A N 1
ATOM 559 C CA . VAL A 1 70 ? -10.212 -11.377 1.197 1.00 92.56 70 VAL A CA 1
ATOM 560 C C . VAL A 1 70 ? -9.805 -9.940 1.496 1.00 92.56 70 VAL A C 1
ATOM 562 O O . VAL A 1 70 ? -10.438 -9.276 2.312 1.00 92.56 70 VAL A O 1
ATOM 565 N N . ILE A 1 71 ? -8.754 -9.483 0.828 1.00 92.00 71 ILE A N 1
ATOM 566 C CA . ILE A 1 71 ? -8.226 -8.126 0.918 1.00 92.00 71 ILE A CA 1
ATOM 567 C C . ILE A 1 71 ? -8.263 -7.478 -0.464 1.00 92.00 71 ILE A C 1
ATOM 569 O O . ILE A 1 71 ? -8.056 -8.140 -1.484 1.00 92.00 71 ILE A O 1
ATOM 573 N N . ASP A 1 72 ? -8.556 -6.184 -0.493 1.00 91.69 72 ASP A N 1
ATOM 574 C CA . ASP A 1 72 ? -8.455 -5.350 -1.688 1.00 91.69 72 ASP A CA 1
ATOM 575 C C . ASP A 1 72 ? -7.255 -4.411 -1.552 1.00 91.69 72 ASP A C 1
ATOM 577 O O . ASP A 1 72 ? -6.959 -3.937 -0.453 1.00 91.69 72 ASP A O 1
ATOM 581 N N . ILE A 1 73 ? -6.565 -4.138 -2.660 1.00 89.38 73 ILE A N 1
ATOM 582 C CA . ILE A 1 73 ? -5.411 -3.230 -2.703 1.00 89.38 73 ILE A CA 1
ATOM 583 C C . ILE A 1 73 ? -5.690 -1.852 -2.097 1.00 89.38 73 ILE A C 1
ATOM 585 O O . ILE A 1 73 ? -4.752 -1.217 -1.618 1.00 89.38 73 ILE A O 1
ATOM 589 N N . ASP A 1 74 ? -6.943 -1.386 -2.107 1.00 89.94 74 ASP A N 1
ATOM 590 C CA . ASP A 1 74 ? -7.322 -0.112 -1.505 1.00 89.94 74 ASP A CA 1
ATOM 591 C C . ASP A 1 74 ? -7.175 -0.131 0.020 1.00 89.94 74 ASP A C 1
ATOM 593 O O . ASP A 1 74 ? -6.808 0.872 0.622 1.00 89.94 74 ASP A O 1
ATOM 597 N N . GLU A 1 75 ? -7.418 -1.283 0.646 1.00 89.06 75 GLU A N 1
ATOM 598 C CA . GLU A 1 75 ? -7.386 -1.474 2.102 1.00 89.06 75 GLU A CA 1
ATOM 599 C C . GLU A 1 75 ? -6.004 -1.913 2.603 1.00 89.06 75 GLU A C 1
ATOM 601 O O . GLU A 1 75 ? -5.779 -2.037 3.809 1.00 89.06 75 GLU A O 1
ATOM 606 N N . MET A 1 76 ? -5.076 -2.171 1.679 1.00 89.88 76 MET A N 1
ATOM 607 C CA . MET A 1 76 ? -3.720 -2.605 1.983 1.00 89.88 76 MET A CA 1
ATOM 608 C C . MET A 1 76 ? -2.828 -1.433 2.388 1.00 89.88 76 MET A C 1
ATOM 610 O O . MET A 1 76 ? -2.957 -0.301 1.924 1.00 89.88 76 MET A O 1
ATOM 614 N N . VAL A 1 77 ? -1.865 -1.734 3.253 1.00 90.62 77 VAL A N 1
ATOM 615 C CA . VAL A 1 77 ? -0.877 -0.775 3.739 1.00 90.62 77 VAL A CA 1
ATOM 616 C C . VAL A 1 77 ? 0.299 -0.747 2.771 1.00 90.62 77 VAL A C 1
ATOM 618 O O . VAL A 1 77 ? 0.953 -1.766 2.574 1.00 90.62 77 VAL A O 1
ATOM 621 N N . LEU A 1 78 ? 0.590 0.403 2.166 1.00 89.69 78 LEU A N 1
ATOM 622 C CA . LEU A 1 78 ? 1.685 0.511 1.201 1.00 89.69 78 LEU A CA 1
ATOM 623 C C . LEU A 1 78 ? 3.006 0.838 1.891 1.00 89.69 78 LEU A C 1
ATOM 625 O O . LEU A 1 78 ? 3.084 1.714 2.758 1.00 89.69 78 LEU A O 1
ATOM 629 N N . GLU A 1 79 ? 4.059 0.172 1.439 1.00 88.94 79 GLU A N 1
ATOM 630 C CA . GLU A 1 79 ? 5.432 0.370 1.881 1.00 88.94 79 GLU A CA 1
ATOM 631 C C . GLU A 1 79 ? 6.374 0.418 0.679 1.00 88.94 79 GLU A C 1
ATOM 633 O O . GLU A 1 79 ? 6.163 -0.265 -0.325 1.00 88.94 79 GLU A O 1
ATOM 638 N N . VAL A 1 80 ? 7.439 1.210 0.783 1.00 87.25 80 VAL A N 1
ATOM 639 C CA . VAL A 1 80 ? 8.532 1.159 -0.192 1.00 87.25 80 VAL A CA 1
ATOM 640 C C . VAL A 1 80 ? 9.216 -0.206 -0.127 1.00 87.25 80 VAL A C 1
ATOM 642 O O . VAL A 1 80 ? 9.391 -0.774 0.957 1.00 87.25 80 VAL A O 1
ATOM 645 N N . ALA A 1 81 ? 9.578 -0.761 -1.283 1.00 81.94 81 ALA A N 1
ATOM 646 C CA . ALA A 1 81 ? 10.362 -1.987 -1.321 1.00 81.94 81 ALA A CA 1
ATOM 647 C C . ALA A 1 81 ? 11.745 -1.766 -0.678 1.00 81.94 81 ALA A C 1
ATOM 649 O O . ALA A 1 81 ? 12.273 -0.655 -0.633 1.00 81.94 81 ALA A O 1
ATOM 650 N N . GLN A 1 82 ? 12.332 -2.835 -0.142 1.00 74.56 82 GLN A N 1
ATOM 651 C CA . GLN A 1 82 ? 13.624 -2.752 0.533 1.00 74.56 82 GLN A CA 1
ATOM 652 C C . GLN A 1 82 ? 14.712 -2.300 -0.451 1.00 74.56 82 GLN A C 1
ATOM 654 O O . GLN A 1 82 ? 14.884 -2.913 -1.500 1.00 74.56 82 GLN A O 1
ATOM 659 N N . GLY A 1 83 ? 15.445 -1.240 -0.100 1.00 69.50 83 GLY A N 1
ATOM 660 C CA . GLY A 1 83 ? 16.482 -0.662 -0.961 1.00 69.50 83 GLY A CA 1
ATOM 661 C C . GLY A 1 83 ? 15.954 0.248 -2.074 1.00 69.50 83 GLY A C 1
ATOM 662 O O . GLY A 1 83 ? 16.743 0.676 -2.909 1.00 69.50 83 GLY A O 1
ATOM 663 N N . VAL A 1 84 ? 14.651 0.552 -2.082 1.00 75.44 84 VAL A N 1
ATOM 664 C CA . VAL A 1 84 ? 14.029 1.487 -3.022 1.00 75.44 84 VAL A CA 1
ATOM 665 C C . VAL A 1 84 ? 13.700 2.789 -2.306 1.00 75.44 84 VAL A C 1
ATOM 667 O O . VAL A 1 84 ? 13.018 2.804 -1.280 1.00 75.44 84 VAL A O 1
ATOM 670 N N . GLU A 1 85 ? 14.172 3.898 -2.859 1.00 75.88 85 GLU A N 1
ATOM 671 C CA . GLU A 1 85 ? 13.859 5.230 -2.359 1.00 75.88 85 GLU A CA 1
ATOM 672 C C . GLU A 1 85 ? 12.487 5.701 -2.866 1.00 75.88 85 GLU A C 1
ATOM 674 O O . GLU A 1 85 ? 12.028 5.338 -3.951 1.00 75.88 85 GLU A O 1
ATOM 679 N N . GLU A 1 86 ? 11.809 6.563 -2.104 1.00 71.94 86 GLU A N 1
ATOM 680 C CA . GLU A 1 86 ? 10.442 7.001 -2.422 1.00 71.94 86 GLU A CA 1
ATOM 681 C C . GLU A 1 86 ? 10.304 7.630 -3.818 1.00 71.94 86 GLU A C 1
ATOM 683 O O . GLU A 1 86 ? 9.249 7.501 -4.447 1.00 71.94 86 GLU A O 1
ATOM 688 N N . TYR A 1 87 ? 11.340 8.303 -4.331 1.00 72.38 87 TYR A N 1
ATOM 689 C CA . TYR A 1 87 ? 11.307 8.895 -5.672 1.00 72.38 87 TYR A CA 1
ATOM 690 C C . TYR A 1 87 ? 11.298 7.836 -6.781 1.00 72.38 87 TYR A C 1
ATOM 692 O O . TYR A 1 87 ? 10.671 8.064 -7.812 1.00 72.38 87 TYR A O 1
ATOM 700 N N . GLN A 1 88 ? 11.908 6.670 -6.552 1.00 71.44 88 GLN A N 1
ATOM 701 C CA . GLN A 1 88 ? 11.959 5.565 -7.515 1.00 71.44 88 GLN A CA 1
ATOM 702 C C . GLN A 1 88 ? 10.608 4.857 -7.646 1.00 71.44 88 GLN A C 1
ATOM 704 O O . GLN A 1 88 ? 10.335 4.222 -8.661 1.00 71.44 88 GLN A O 1
ATOM 709 N N . THR A 1 89 ? 9.733 5.001 -6.644 1.00 74.88 89 THR A N 1
ATOM 710 C CA . THR A 1 89 ? 8.367 4.460 -6.708 1.00 74.88 89 THR A CA 1
ATOM 711 C C . THR A 1 89 ? 7.477 5.197 -7.703 1.00 74.88 89 THR A C 1
ATOM 713 O O . THR A 1 89 ? 6.444 4.667 -8.115 1.00 74.88 89 THR A O 1
ATOM 716 N N . LYS A 1 90 ? 7.855 6.417 -8.104 1.00 73.50 90 LYS A N 1
ATOM 717 C CA . LYS A 1 90 ? 7.102 7.192 -9.087 1.00 73.50 90 LYS A CA 1
ATOM 718 C C . LYS A 1 90 ? 7.424 6.672 -10.496 1.00 73.50 90 LYS A C 1
ATOM 720 O O . LYS A 1 90 ? 8.603 6.505 -10.824 1.00 73.50 90 LYS A O 1
ATOM 725 N N . PRO A 1 91 ? 6.414 6.422 -11.350 1.00 64.94 91 PRO A N 1
ATOM 726 C CA . PRO A 1 91 ? 6.674 6.219 -12.771 1.00 64.94 91 PRO A CA 1
ATOM 727 C C . PRO A 1 91 ? 7.447 7.431 -13.298 1.00 64.94 91 PRO A C 1
ATOM 729 O O . PRO A 1 91 ? 7.175 8.553 -12.864 1.00 64.94 91 PRO A O 1
ATOM 732 N N . ASP A 1 92 ? 8.437 7.198 -14.167 1.00 57.53 92 ASP A N 1
ATOM 733 C CA . ASP A 1 92 ? 9.163 8.294 -14.814 1.00 57.53 92 ASP A CA 1
ATOM 734 C C . ASP A 1 92 ? 8.135 9.183 -15.509 1.00 57.53 92 ASP A C 1
ATOM 736 O O . ASP A 1 92 ? 7.521 8.781 -16.497 1.00 57.53 92 ASP A O 1
ATOM 740 N N . MET A 1 93 ? 7.893 10.375 -14.973 1.00 51.19 93 MET A N 1
ATOM 741 C CA . MET A 1 93 ? 7.353 11.433 -15.805 1.00 51.19 93 MET A CA 1
ATOM 742 C C . MET A 1 93 ? 8.552 11.933 -16.586 1.00 51.19 93 MET A C 1
ATOM 744 O O . MET A 1 93 ? 9.293 12.760 -16.071 1.00 51.19 93 MET A O 1
ATOM 748 N N . ILE A 1 94 ? 8.769 11.388 -17.780 1.00 49.22 94 ILE A N 1
ATOM 749 C CA . ILE A 1 94 ? 9.605 12.047 -18.777 1.00 49.22 94 ILE A CA 1
ATOM 750 C C . ILE A 1 94 ? 8.774 13.259 -19.215 1.00 49.22 94 ILE A C 1
ATOM 752 O O . ILE A 1 94 ? 7.726 13.056 -19.840 1.00 49.22 94 ILE A O 1
ATOM 756 N N . PRO A 1 95 ? 9.133 14.501 -18.837 1.00 46.53 95 PRO A N 1
ATOM 757 C CA . PRO A 1 95 ? 8.523 15.656 -19.464 1.00 46.53 95 PRO A CA 1
ATOM 758 C C . PRO A 1 95 ? 9.007 15.652 -20.917 1.00 46.53 95 PRO A C 1
ATOM 760 O O . PRO A 1 95 ? 10.210 15.659 -21.176 1.00 46.53 95 PRO A O 1
ATOM 763 N N . TRP A 1 96 ? 8.066 15.519 -21.842 1.00 51.06 96 TRP A N 1
ATOM 764 C CA . TRP A 1 96 ? 8.292 15.762 -23.262 1.00 51.06 96 TRP A CA 1
ATOM 765 C C . TRP A 1 96 ? 8.585 17.243 -23.503 1.00 51.06 96 TRP A C 1
ATOM 767 O O . TRP A 1 96 ? 7.998 18.088 -22.785 1.00 51.06 96 TRP A O 1
#

Secondary structure (DSSP, 8-state):
-B-TTT--B--S-SSSB-TTT--B--GGGS---TTSEEEE-TTT--EEE--STTSS-SSSEEE-TTT--EEETTTSEEEEPTT--TTTTS------

Sequence (96 aa):
MHCRGCQRALWKIAARQCPSCDRPFKPSDFRFRPETVRFCCPHCSQGYLGRGADGFPDPRRFACVFCDRVIDIDEMVLEVAQGVEEYQTKPDMIPW

pLDDT: mean 83.84, std 9.62, range [46.53, 93.88]

Organism: NCBI:txid652676